Protein AF-A0A662PAS7-F1 (afdb_monomer_lite)

Structure (mmCIF, N/CA/C/O backbone):
data_AF-A0A662PAS7-F1
#
_entry.id   AF-A0A662PAS7-F1
#
loop_
_atom_site.group_PDB
_atom_site.id
_atom_site.type_symbol
_atom_site.label_atom_id
_atom_site.label_alt_id
_atom_site.label_comp_id
_atom_site.label_asym_id
_atom_site.label_entity_id
_atom_site.label_seq_id
_atom_site.pdbx_PDB_ins_code
_atom_site.Cartn_x
_atom_site.Cartn_y
_atom_site.Cartn_z
_atom_site.occupancy
_atom_site.B_iso_or_equiv
_atom_site.auth_seq_id
_atom_site.auth_comp_id
_atom_site.auth_asym_id
_atom_site.auth_atom_id
_atom_site.pdbx_PDB_model_num
ATOM 1 N N . HIS A 1 1 ? 16.150 19.849 4.012 1.00 88.44 1 HIS A N 1
ATOM 2 C CA . HIS A 1 1 ? 16.633 19.501 2.657 1.00 88.44 1 HIS A CA 1
ATOM 3 C C . HIS A 1 1 ? 15.475 19.059 1.751 1.00 88.44 1 HIS A C 1
ATOM 5 O O . HIS A 1 1 ? 15.337 17.872 1.488 1.00 88.44 1 HIS A O 1
ATOM 11 N N . LYS A 1 2 ? 14.617 19.984 1.286 1.00 97.12 2 LYS A N 1
ATOM 12 C CA . LYS A 1 2 ? 13.406 19.624 0.516 1.00 97.12 2 LYS A CA 1
ATOM 13 C C . LYS A 1 2 ? 13.729 18.932 -0.816 1.00 97.12 2 LYS A C 1
ATOM 15 O O . LYS A 1 2 ? 13.205 17.861 -1.078 1.00 97.12 2 LYS A O 1
ATOM 20 N N . GLU A 1 3 ? 14.655 19.491 -1.590 1.00 98.12 3 GLU A N 1
ATOM 21 C CA . GLU A 1 3 ? 15.032 18.948 -2.903 1.00 98.12 3 GLU A CA 1
ATOM 22 C C . GLU A 1 3 ? 15.580 17.511 -2.819 1.00 98.12 3 GLU A C 1
ATOM 24 O O . GLU A 1 3 ? 15.248 16.659 -3.638 1.00 98.12 3 GLU A O 1
ATOM 29 N N . LEU A 1 4 ? 16.392 17.211 -1.797 1.00 98.44 4 LEU A N 1
ATOM 30 C CA . LEU A 1 4 ? 16.905 15.853 -1.585 1.00 98.44 4 LEU A CA 1
ATOM 31 C C . LEU A 1 4 ? 15.795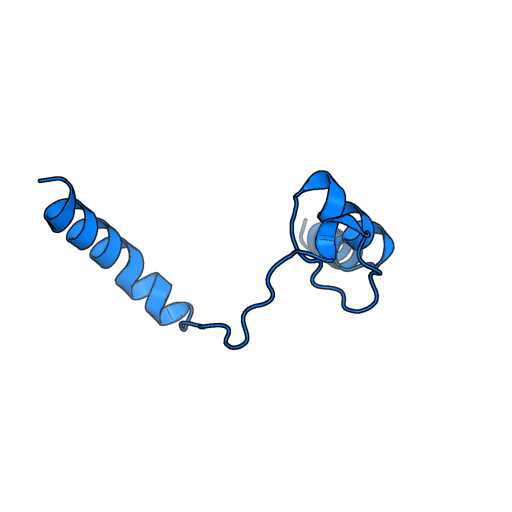 14.879 -1.180 1.00 98.44 4 LEU A C 1
ATOM 33 O O . LEU A 1 4 ? 15.800 13.742 -1.642 1.00 98.44 4 LEU A O 1
ATOM 37 N N . ALA A 1 5 ? 14.835 15.322 -0.362 1.00 98.50 5 ALA A N 1
ATOM 38 C CA . ALA A 1 5 ? 13.685 14.500 0.001 1.00 98.50 5 ALA A CA 1
ATOM 39 C C . ALA A 1 5 ? 12.828 14.166 -1.230 1.00 98.50 5 ALA A C 1
ATOM 41 O O . ALA A 1 5 ? 12.461 13.014 -1.421 1.00 98.50 5 ALA A O 1
ATOM 42 N N . GLU A 1 6 ? 12.571 15.139 -2.106 1.00 98.31 6 GLU A N 1
ATOM 43 C CA . GLU A 1 6 ? 11.832 14.915 -3.356 1.00 98.31 6 GLU A CA 1
ATOM 44 C C . GLU A 1 6 ? 12.574 13.952 -4.293 1.00 98.31 6 GLU A C 1
ATOM 46 O O . GLU A 1 6 ? 11.972 13.018 -4.821 1.00 98.31 6 GLU A O 1
ATOM 51 N N . LYS A 1 7 ? 13.895 14.117 -4.450 1.00 98.44 7 LYS A N 1
ATOM 52 C CA . LYS A 1 7 ? 14.733 13.190 -5.228 1.00 98.44 7 LYS A CA 1
ATOM 53 C C . LYS A 1 7 ? 14.672 11.766 -4.678 1.00 98.44 7 LYS A C 1
ATOM 55 O O . LYS A 1 7 ? 14.523 10.824 -5.452 1.00 98.44 7 LYS A O 1
ATOM 60 N N . PHE A 1 8 ? 14.744 11.615 -3.359 1.00 98.38 8 PHE A N 1
ATOM 61 C CA . PHE A 1 8 ? 14.644 10.314 -2.707 1.00 98.38 8 PHE A CA 1
ATOM 62 C C . PHE A 1 8 ? 13.261 9.679 -2.898 1.00 98.38 8 PHE A C 1
ATOM 64 O O . PHE A 1 8 ? 13.182 8.523 -3.302 1.00 98.38 8 PHE A O 1
ATOM 71 N N . MET A 1 9 ? 12.177 10.438 -2.704 1.00 98.00 9 MET A N 1
ATOM 72 C CA . MET A 1 9 ? 10.814 9.946 -2.937 1.00 98.00 9 MET A CA 1
ATOM 73 C C . MET A 1 9 ? 10.610 9.509 -4.390 1.00 98.00 9 MET A C 1
ATOM 75 O O . MET A 1 9 ? 10.045 8.448 -4.637 1.00 98.00 9 MET A O 1
ATOM 79 N N . ASN A 1 10 ? 11.119 10.278 -5.355 1.00 98.06 10 ASN A N 1
ATOM 80 C CA . ASN A 1 10 ? 11.055 9.905 -6.767 1.00 98.06 10 ASN A CA 1
ATOM 81 C C . ASN A 1 10 ? 11.838 8.617 -7.053 1.00 98.06 10 ASN A C 1
ATOM 83 O O . ASN A 1 10 ? 11.356 7.761 -7.791 1.00 98.06 10 ASN A O 1
ATOM 87 N N . TRP A 1 11 ? 13.013 8.449 -6.440 1.00 98.12 11 TRP A N 1
ATOM 88 C CA . TRP A 1 11 ? 13.789 7.214 -6.550 1.00 98.12 11 TRP A CA 1
ATOM 89 C C . TRP A 1 11 ? 13.056 6.010 -5.938 1.00 98.12 11 TRP A C 1
ATOM 91 O O . TRP A 1 11 ? 13.004 4.953 -6.565 1.00 98.12 11 TRP A O 1
ATOM 101 N N . MET A 1 12 ? 12.394 6.172 -4.787 1.00 97.75 12 MET A N 1
ATOM 102 C CA . MET A 1 12 ? 11.590 5.108 -4.173 1.00 97.75 12 MET A CA 1
ATOM 103 C C . MET A 1 12 ? 10.427 4.637 -5.055 1.00 97.75 12 MET A C 1
ATOM 105 O O . MET A 1 12 ? 9.951 3.521 -4.880 1.00 97.75 12 MET A O 1
ATOM 109 N N . LEU A 1 13 ? 9.940 5.460 -5.988 1.00 97.62 13 LEU A N 1
ATOM 110 C CA . LEU A 1 13 ? 8.852 5.096 -6.904 1.00 97.62 13 LEU A CA 1
ATOM 111 C C . LEU A 1 13 ? 9.341 4.385 -8.178 1.00 97.62 13 LEU A C 1
ATOM 113 O O . LEU A 1 13 ? 8.523 3.904 -8.970 1.00 97.62 13 LEU A O 1
ATOM 117 N N . THR A 1 14 ? 10.657 4.294 -8.387 1.00 98.12 14 THR A N 1
ATOM 118 C CA . THR A 1 14 ? 11.241 3.592 -9.537 1.00 98.12 14 THR A CA 1
ATOM 119 C C . THR A 1 14 ? 10.944 2.096 -9.497 1.00 98.12 14 THR A C 1
ATOM 121 O O . THR A 1 14 ? 10.716 1.512 -8.438 1.00 98.12 14 THR A O 1
ATOM 124 N N . GLU A 1 15 ? 10.959 1.456 -10.667 1.00 97.88 15 GLU A N 1
ATOM 125 C CA . GLU A 1 15 ? 10.791 0.002 -10.751 1.00 97.88 15 GLU A CA 1
ATOM 126 C C . GLU A 1 15 ? 11.925 -0.738 -10.028 1.00 97.88 15 GLU A C 1
ATOM 128 O O . GLU A 1 15 ? 11.670 -1.741 -9.369 1.00 97.88 15 GLU A O 1
ATOM 133 N N . GLU A 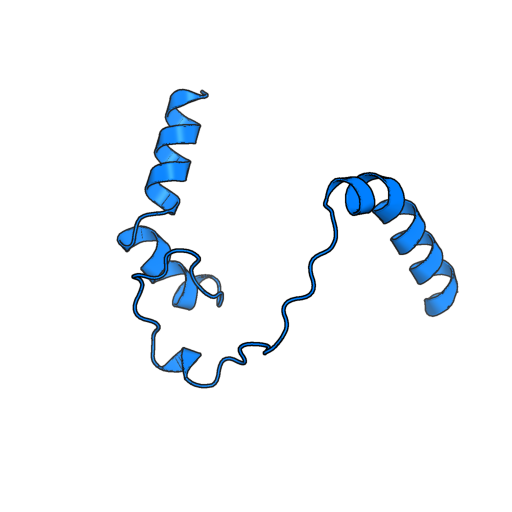1 16 ? 13.154 -0.222 -10.112 1.00 97.06 16 GLU A N 1
ATOM 134 C CA . GLU A 1 16 ? 14.334 -0.790 -9.454 1.00 97.06 16 GLU A CA 1
ATOM 135 C C . GLU A 1 16 ? 14.137 -0.887 -7.940 1.00 97.06 16 GLU A C 1
ATOM 137 O O . GLU A 1 16 ? 14.235 -1.974 -7.381 1.00 97.06 16 GLU A O 1
ATOM 142 N N . PHE A 1 17 ? 13.766 0.215 -7.283 1.00 97.50 17 PHE A N 1
ATOM 143 C CA . PHE A 1 17 ? 13.523 0.196 -5.842 1.00 97.50 17 PHE A CA 1
ATOM 144 C C . PHE A 1 17 ? 12.315 -0.674 -5.474 1.00 97.50 17 PHE A C 1
ATOM 146 O O . PHE A 1 17 ? 12.355 -1.471 -4.537 1.00 97.50 17 PHE A O 1
ATOM 153 N N . GLN A 1 18 ? 11.217 -0.531 -6.217 1.00 98.31 18 GLN A N 1
ATOM 154 C CA . GLN A 1 18 ? 9.962 -1.208 -5.901 1.00 98.31 18 GLN A CA 1
ATOM 155 C C . GLN A 1 18 ? 10.041 -2.732 -6.103 1.00 98.31 18 GLN A C 1
ATOM 157 O O . GLN A 1 18 ? 9.283 -3.457 -5.460 1.00 98.31 18 GLN A O 1
ATOM 162 N N . ARG A 1 19 ? 10.966 -3.239 -6.932 1.00 97.38 19 ARG A N 1
ATOM 163 C CA . ARG A 1 19 ? 11.230 -4.683 -7.097 1.00 97.38 19 ARG A CA 1
ATOM 164 C C . ARG A 1 19 ? 11.735 -5.366 -5.827 1.00 97.38 19 ARG A C 1
ATOM 166 O O . ARG A 1 19 ? 11.483 -6.556 -5.661 1.00 97.38 19 ARG A O 1
ATOM 173 N N . GLU A 1 20 ? 12.368 -4.626 -4.922 1.00 97.25 20 GLU A N 1
ATOM 174 C CA . GLU A 1 20 ? 12.896 -5.170 -3.666 1.00 97.25 20 GLU A CA 1
ATOM 175 C C . GLU A 1 20 ? 11.831 -5.268 -2.558 1.00 97.25 20 GLU A C 1
ATOM 177 O O . GLU A 1 20 ? 11.956 -6.070 -1.627 1.00 97.25 20 GLU A O 1
ATOM 182 N N . ILE A 1 21 ? 10.745 -4.490 -2.649 1.00 97.25 21 ILE A N 1
ATOM 183 C CA . ILE A 1 21 ? 9.687 -4.427 -1.623 1.00 97.25 21 ILE A CA 1
ATOM 184 C C . ILE A 1 21 ? 9.021 -5.791 -1.360 1.00 97.25 21 ILE A C 1
ATOM 186 O O . ILE A 1 21 ? 8.905 -6.161 -0.186 1.00 97.25 21 ILE A O 1
ATOM 190 N N . PRO A 1 22 ? 8.622 -6.582 -2.381 1.00 96.69 22 PRO A N 1
ATOM 191 C CA . PRO A 1 22 ? 7.992 -7.885 -2.165 1.00 96.69 22 PRO A CA 1
ATOM 192 C C . PRO A 1 22 ? 8.821 -8.850 -1.315 1.00 96.69 22 PRO A C 1
ATOM 194 O O . PRO A 1 22 ? 8.259 -9.624 -0.545 1.00 96.69 22 PRO A O 1
ATOM 197 N N . LEU A 1 23 ? 10.149 -8.814 -1.451 1.00 94.50 23 LEU A N 1
ATOM 198 C CA . LEU A 1 23 ? 11.044 -9.796 -0.836 1.00 94.50 23 LEU A CA 1
ATOM 199 C C . LEU A 1 23 ? 11.654 -9.322 0.485 1.00 94.50 23 LEU A C 1
ATOM 201 O O . LEU A 1 23 ? 12.053 -10.155 1.293 1.00 94.50 23 LEU A O 1
ATOM 205 N N . THR A 1 24 ? 11.711 -8.009 0.715 1.00 95.94 24 THR A N 1
ATOM 206 C CA . THR A 1 24 ? 12.328 -7.433 1.922 1.00 95.94 24 THR A CA 1
ATOM 207 C C . THR A 1 24 ? 11.317 -6.899 2.932 1.00 95.94 24 THR A C 1
ATOM 209 O O . THR A 1 24 ? 11.636 -6.833 4.114 1.00 95.94 24 THR A O 1
ATOM 212 N N . GLN A 1 25 ? 10.119 -6.509 2.482 1.00 95.19 25 GLN A N 1
ATOM 213 C CA . GLN A 1 25 ? 9.048 -5.958 3.324 1.00 95.19 25 GLN A CA 1
ATOM 214 C C . GLN A 1 25 ? 7.759 -6.787 3.270 1.00 95.19 25 GLN A C 1
ATOM 216 O O . GLN A 1 25 ? 6.835 -6.515 4.031 1.00 95.19 25 GLN A O 1
ATOM 221 N N . TRP A 1 26 ? 7.684 -7.795 2.390 1.00 94.06 26 TRP A N 1
ATOM 222 C CA . TRP A 1 26 ? 6.511 -8.665 2.221 1.00 94.06 26 TRP A CA 1
ATOM 223 C C . TRP A 1 26 ? 5.223 -7.898 1.875 1.00 94.06 26 TRP A C 1
ATOM 225 O O . TRP A 1 26 ? 4.128 -8.260 2.302 1.00 94.06 26 TRP A O 1
ATOM 235 N N . MET A 1 27 ? 5.347 -6.832 1.078 1.00 94.25 27 MET A N 1
ATOM 236 C CA . MET A 1 27 ? 4.232 -5.990 0.631 1.00 94.25 27 MET A CA 1
ATOM 237 C C . MET A 1 27 ? 4.104 -5.978 -0.895 1.00 94.25 27 MET A C 1
ATOM 239 O O . MET A 1 27 ? 5.068 -6.223 -1.619 1.00 94.25 27 MET A O 1
ATOM 243 N N . PHE A 1 28 ? 2.913 -5.637 -1.396 1.00 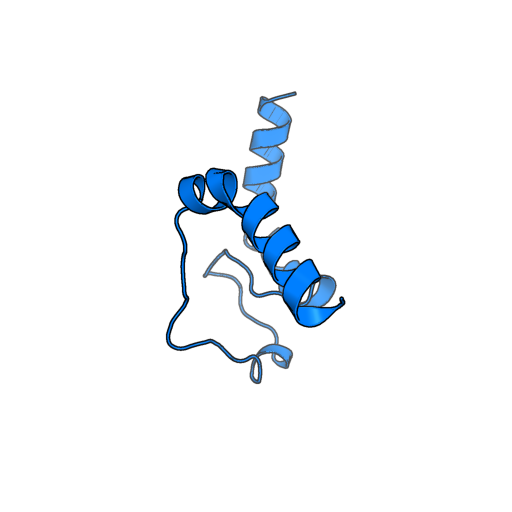95.19 28 PHE A N 1
ATOM 244 C CA . PHE A 1 28 ? 2.742 -5.318 -2.813 1.00 95.19 28 PHE A CA 1
ATOM 245 C C . PHE A 1 28 ? 3.423 -3.976 -3.143 1.00 95.19 28 PHE A C 1
ATOM 247 O O . PHE A 1 28 ? 3.257 -3.014 -2.388 1.00 95.19 28 PHE A O 1
ATOM 254 N N . PRO A 1 29 ? 4.151 -3.877 -4.269 1.00 96.50 29 PRO A N 1
ATOM 255 C CA . PRO A 1 29 ? 4.711 -2.621 -4.738 1.00 96.50 29 PRO A CA 1
ATOM 256 C C . PRO A 1 29 ? 3.592 -1.717 -5.262 1.00 96.50 29 PRO A C 1
ATOM 258 O O . PRO A 1 29 ? 2.592 -2.192 -5.804 1.00 96.50 29 PRO A O 1
ATOM 261 N N . VAL A 1 30 ? 3.772 -0.403 -5.138 1.00 95.94 30 VAL A N 1
ATOM 262 C CA . VAL A 1 30 ? 2.810 0.574 -5.676 1.00 95.94 30 VAL A CA 1
ATOM 263 C C . VAL A 1 30 ? 3.026 0.819 -7.170 1.00 95.94 30 VAL A C 1
ATOM 265 O O . VAL A 1 30 ? 2.095 1.192 -7.881 1.00 95.94 30 VAL A O 1
ATOM 268 N N . ASN A 1 31 ? 4.248 0.599 -7.667 1.00 97.25 31 ASN A N 1
ATOM 269 C CA . ASN A 1 31 ? 4.552 0.733 -9.086 1.00 97.25 31 ASN A CA 1
ATOM 270 C C . ASN A 1 31 ? 4.010 -0.489 -9.861 1.00 97.25 31 ASN A C 1
ATOM 272 O O . ASN A 1 31 ? 4.497 -1.603 -9.650 1.00 97.25 31 ASN A O 1
ATOM 276 N N . PRO A 1 32 ? 3.045 -0.303 -10.784 1.00 94.25 32 PRO A N 1
ATOM 277 C CA . PRO A 1 32 ? 2.370 -1.407 -11.469 1.00 94.25 32 PRO A CA 1
ATOM 278 C C . PRO A 1 32 ? 3.260 -2.158 -12.469 1.00 94.25 32 PRO A C 1
ATOM 280 O O . PRO A 1 32 ? 2.886 -3.240 -12.916 1.00 94.25 32 PRO A O 1
ATOM 283 N N . ASN A 1 33 ? 4.425 -1.610 -12.827 1.00 96.19 33 ASN A N 1
ATOM 284 C CA . ASN A 1 33 ? 5.354 -2.245 -13.765 1.00 96.19 33 ASN A CA 1
ATOM 285 C C . ASN A 1 33 ? 6.229 -3.321 -13.102 1.00 96.19 33 ASN A C 1
ATOM 287 O O . ASN A 1 33 ? 6.884 -4.102 -13.795 1.00 96.19 33 ASN A O 1
ATOM 291 N N . VAL A 1 34 ? 6.243 -3.392 -11.767 1.00 97.25 34 VAL A N 1
ATOM 292 C CA . VAL A 1 34 ? 7.020 -4.393 -11.035 1.00 97.25 34 VAL A CA 1
ATOM 293 C C . VAL A 1 34 ? 6.408 -5.776 -11.221 1.00 97.25 34 VAL A C 1
ATOM 295 O O . VAL A 1 34 ? 5.268 -6.039 -10.836 1.00 97.25 34 VAL A O 1
ATOM 298 N N . LYS A 1 35 ? 7.203 -6.699 -11.766 1.00 95.62 35 LYS A N 1
ATOM 299 C CA . LYS A 1 35 ? 6.845 -8.119 -11.814 1.00 95.62 35 LYS A CA 1
ATOM 300 C C . LYS A 1 35 ? 6.958 -8.723 -10.418 1.00 95.62 35 LYS A C 1
ATOM 302 O O . LYS A 1 35 ? 8.018 -8.648 -9.801 1.00 95.62 35 LYS A O 1
ATOM 307 N N . LEU A 1 36 ? 5.875 -9.331 -9.945 1.00 95.50 36 LEU A N 1
ATOM 308 C CA . LEU A 1 36 ? 5.847 -9.984 -8.641 1.00 95.50 36 LEU A CA 1
ATOM 309 C C . LEU A 1 36 ? 6.608 -11.320 -8.675 1.00 95.50 36 LEU A C 1
ATOM 311 O O . LEU A 1 36 ? 6.554 -12.025 -9.687 1.00 95.50 36 LEU A O 1
ATOM 315 N N . PRO A 1 37 ? 7.309 -11.682 -7.587 1.00 95.69 37 PRO A N 1
ATOM 316 C CA . PRO A 1 37 ? 7.909 -13.0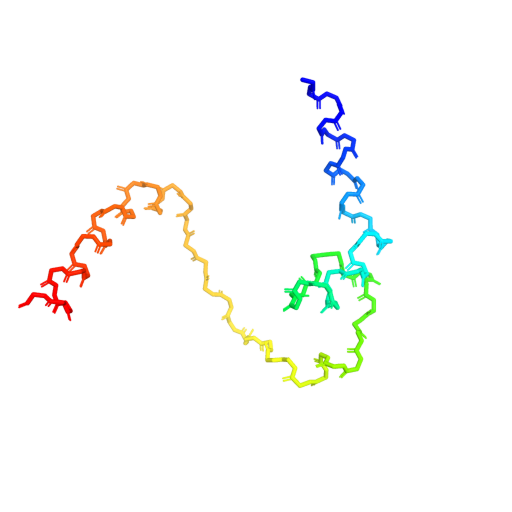03 -7.447 1.00 95.69 37 PRO A CA 1
ATOM 317 C C . PRO A 1 37 ? 6.829 -14.074 -7.227 1.00 95.69 37 PRO A C 1
ATOM 319 O O . PRO A 1 37 ? 5.752 -13.777 -6.714 1.00 95.69 37 PRO A O 1
ATOM 322 N N . ALA A 1 38 ? 7.148 -15.336 -7.532 1.00 95.75 38 ALA A N 1
ATOM 323 C CA . ALA A 1 38 ? 6.214 -16.468 -7.415 1.00 95.75 38 ALA A CA 1
ATOM 324 C C . ALA A 1 38 ? 5.637 -16.667 -5.997 1.00 95.75 38 ALA A C 1
ATOM 326 O O . ALA A 1 38 ? 4.556 -17.219 -5.823 1.00 95.75 38 ALA A O 1
ATOM 327 N N . SER A 1 39 ? 6.317 -16.176 -4.953 1.00 93.44 39 SER A N 1
ATOM 328 C CA . SER A 1 39 ? 5.785 -16.190 -3.583 1.00 93.44 39 SER A CA 1
ATOM 329 C C . SER A 1 39 ? 4.474 -15.405 -3.427 1.00 93.44 39 SER A C 1
ATOM 331 O O . SER A 1 39 ? 3.730 -15.653 -2.482 1.00 93.44 39 SER A O 1
ATOM 333 N N . PHE A 1 40 ? 4.166 -14.491 -4.352 1.00 95.12 40 PHE A N 1
ATOM 334 C CA . PHE A 1 40 ? 2.932 -13.707 -4.361 1.00 95.12 40 PHE A CA 1
ATOM 335 C C . PHE A 1 40 ? 1.794 -14.359 -5.160 1.00 95.12 40 PHE A C 1
ATOM 337 O O . PHE A 1 40 ? 0.692 -13.813 -5.160 1.00 95.12 40 PHE A O 1
ATOM 344 N N . ASP A 1 41 ? 2.003 -15.529 -5.773 1.00 94.44 41 ASP A N 1
ATOM 345 C CA . ASP A 1 41 ? 0.947 -16.257 -6.500 1.00 94.44 41 ASP A CA 1
ATOM 346 C C . ASP A 1 41 ? -0.225 -16.650 -5.581 1.00 94.44 41 ASP A C 1
ATOM 348 O O . ASP A 1 41 ? -1.364 -16.778 -6.025 1.00 94.44 41 ASP A O 1
ATOM 352 N N . TYR A 1 42 ? 0.045 -16.778 -4.279 1.00 92.19 42 TYR A N 1
ATOM 353 C CA . TYR A 1 42 ? -0.940 -17.086 -3.238 1.00 92.19 42 TYR A CA 1
ATOM 354 C C . TYR A 1 42 ? -1.351 -15.860 -2.411 1.00 92.19 42 TYR A C 1
ATOM 356 O O . TYR A 1 42 ? -2.161 -15.979 -1.491 1.00 92.19 42 TYR A O 1
ATOM 364 N N . ALA A 1 43 ? -0.781 -14.683 -2.692 1.00 92.88 43 ALA A N 1
ATOM 365 C CA . ALA A 1 43 ? -1.087 -13.476 -1.940 1.00 92.88 43 ALA A CA 1
ATOM 366 C C . ALA A 1 43 ? -2.506 -12.999 -2.276 1.00 92.88 43 ALA A C 1
ATOM 368 O O . ALA A 1 43 ? -2.828 -12.684 -3.424 1.00 92.88 43 ALA A O 1
ATOM 369 N N . VAL A 1 44 ? -3.361 -12.925 -1.254 1.00 90.81 44 VAL A N 1
ATOM 370 C CA . VAL A 1 44 ? -4.762 -12.527 -1.416 1.00 90.81 44 VAL A CA 1
ATOM 371 C C . VAL A 1 44 ? -4.838 -11.060 -1.828 1.00 90.81 44 VAL A C 1
ATOM 373 O O . VAL A 1 44 ? -4.366 -10.173 -1.115 1.00 90.81 44 VAL A O 1
ATOM 376 N N . LYS A 1 45 ? -5.485 -10.802 -2.966 1.00 88.75 45 LYS A N 1
ATOM 377 C CA . LYS A 1 45 ? -5.895 -9.457 -3.373 1.00 88.75 45 LYS A CA 1
ATOM 378 C C . LYS A 1 45 ? -7.383 -9.304 -3.072 1.00 88.75 45 LYS A C 1
ATOM 380 O O . LYS A 1 45 ? -8.175 -10.041 -3.652 1.00 88.75 45 LYS A O 1
ATOM 385 N N . PRO A 1 46 ? -7.776 -8.408 -2.155 1.00 89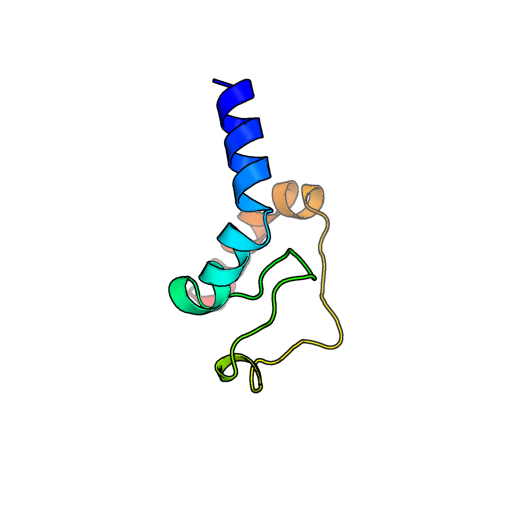.69 46 PRO A N 1
ATOM 386 C CA . PRO A 1 46 ? -9.181 -8.227 -1.830 1.00 89.69 46 PRO A CA 1
ATOM 387 C C . PRO A 1 46 ? -9.934 -7.626 -3.022 1.00 89.69 46 PRO A C 1
ATOM 389 O O . PRO A 1 46 ? -9.474 -6.649 -3.612 1.00 89.69 46 PRO A O 1
ATOM 392 N N . ASP A 1 47 ? -11.126 -8.150 -3.316 1.00 92.25 47 ASP A N 1
ATOM 393 C CA . ASP A 1 47 ? -12.000 -7.625 -4.381 1.00 92.25 47 ASP A CA 1
ATOM 394 C C . ASP A 1 47 ? -12.453 -6.184 -4.109 1.00 92.25 47 ASP A C 1
ATOM 396 O O . ASP A 1 47 ? -12.745 -5.413 -5.023 1.00 92.25 47 ASP A O 1
ATOM 400 N N . LYS A 1 48 ? -12.520 -5.811 -2.826 1.00 92.44 48 LYS A N 1
ATOM 401 C CA . LYS A 1 48 ? -12.926 -4.485 -2.373 1.00 92.44 48 LYS A CA 1
ATOM 402 C C . LYS A 1 48 ? -11.931 -3.937 -1.363 1.00 92.44 48 LYS A C 1
ATOM 404 O O . LYS A 1 48 ? -11.819 -4.441 -0.248 1.00 92.44 48 LYS A O 1
ATOM 409 N N . ILE A 1 49 ? -11.278 -2.842 -1.733 1.00 90.19 49 ILE A N 1
ATOM 410 C CA . ILE A 1 49 ? -10.457 -2.051 -0.818 1.00 90.19 49 ILE A CA 1
ATOM 411 C C . ILE A 1 49 ? -11.370 -1.041 -0.125 1.00 90.19 49 ILE A C 1
ATOM 413 O O . ILE A 1 49 ? -12.036 -0.234 -0.776 1.00 90.19 49 ILE A O 1
ATOM 417 N N . LEU A 1 50 ? -11.427 -1.102 1.203 1.00 93.31 50 LEU A N 1
ATOM 418 C CA . LEU A 1 50 ? -12.129 -0.103 1.999 1.00 93.31 50 LEU A CA 1
ATOM 419 C C . LEU A 1 50 ? -11.196 1.081 2.233 1.00 93.31 50 LEU A C 1
ATOM 421 O O . LEU A 1 50 ? -10.083 0.916 2.725 1.00 93.31 50 LEU A O 1
ATOM 425 N N . TYR A 1 51 ? -11.668 2.271 1.887 1.00 92.12 51 TYR A N 1
ATOM 426 C CA . TYR A 1 51 ? -10.960 3.519 2.125 1.00 92.12 51 TYR A CA 1
ATOM 427 C C . TYR A 1 51 ? -11.792 4.401 3.049 1.00 92.12 51 TYR A C 1
ATOM 429 O O . TYR A 1 51 ? -13.014 4.489 2.906 1.00 92.12 51 TYR A O 1
ATOM 437 N N . LEU A 1 52 ? -11.123 5.060 3.989 1.00 94.31 52 LEU A N 1
ATOM 438 C CA . LEU A 1 52 ? -11.720 6.054 4.863 1.00 94.31 52 LEU A CA 1
ATOM 439 C C . LEU A 1 52 ? -10.969 7.367 4.677 1.00 94.31 52 LEU A C 1
ATOM 441 O O . LEU A 1 52 ? -9.742 7.381 4.611 1.00 94.31 52 LEU A O 1
ATOM 445 N N . ASP A 1 53 ? -11.722 8.459 4.588 1.00 96.56 53 ASP A N 1
ATOM 446 C CA . ASP A 1 53 ? -11.160 9.795 4.434 1.00 96.56 53 ASP A CA 1
ATOM 447 C C . ASP A 1 53 ? -10.156 10.120 5.556 1.00 96.56 53 ASP A C 1
ATOM 449 O O . ASP A 1 53 ? -10.430 9.913 6.743 1.00 96.56 53 ASP A O 1
ATOM 453 N N . SER A 1 54 ? -8.984 10.632 5.178 1.00 96.06 54 SER A N 1
ATOM 454 C CA . SER A 1 54 ? -7.870 10.864 6.103 1.00 96.06 54 SER A CA 1
ATOM 455 C C . SER A 1 54 ? -8.151 11.967 7.122 1.00 96.06 54 SER A C 1
ATOM 457 O O . SER A 1 54 ? -7.677 11.879 8.260 1.00 96.06 54 SER A O 1
ATOM 459 N N . LYS A 1 55 ? -8.957 12.974 6.766 1.00 97.25 55 LYS A N 1
ATOM 460 C CA . LYS A 1 55 ? -9.385 14.015 7.704 1.00 97.25 55 LYS A CA 1
ATOM 461 C C . LYS A 1 55 ? -10.307 13.408 8.753 1.00 97.25 55 LYS A C 1
ATOM 463 O O . LYS A 1 55 ? -10.083 13.608 9.944 1.00 97.25 55 LYS A O 1
ATOM 468 N N . LYS A 1 56 ? -11.258 12.570 8.333 1.00 97.38 56 LYS A N 1
ATOM 469 C CA . LYS A 1 56 ? -12.115 11.828 9.265 1.00 97.38 56 LYS A CA 1
ATOM 470 C C . LYS A 1 56 ? -11.306 10.906 10.181 1.00 97.38 56 LYS A C 1
ATOM 472 O O . LYS A 1 56 ? -11.634 10.817 11.360 1.00 97.38 56 LYS A O 1
ATOM 477 N N . ILE A 1 57 ? -10.261 10.240 9.686 1.00 97.06 57 ILE A N 1
ATOM 478 C CA . ILE A 1 57 ? -9.359 9.452 10.545 1.00 97.06 57 ILE A CA 1
ATOM 479 C C . ILE A 1 57 ? -8.698 10.368 11.577 1.00 97.06 57 ILE A C 1
ATOM 481 O O . ILE A 1 57 ? -8.852 10.138 12.771 1.00 97.06 57 ILE A O 1
ATOM 485 N N . THR A 1 58 ? -8.030 11.431 11.128 1.00 97.44 58 THR A N 1
ATOM 486 C CA . THR A 1 58 ? -7.303 12.371 12.000 1.00 97.44 58 THR A CA 1
ATOM 487 C C . THR A 1 58 ? -8.190 12.945 13.107 1.00 97.44 58 THR A C 1
ATOM 489 O O . THR A 1 58 ? -7.778 13.011 14.257 1.00 97.44 58 THR A O 1
ATOM 492 N N . GLU A 1 59 ? -9.428 13.321 12.783 1.00 98.19 59 GLU A N 1
ATOM 493 C CA . GLU A 1 59 ? -10.365 13.922 13.740 1.00 98.19 59 GLU A CA 1
ATOM 494 C C . GLU A 1 59 ? -10.911 12.937 14.788 1.00 98.19 59 GLU A C 1
ATOM 496 O O . GLU A 1 59 ? -11.464 13.370 15.799 1.00 98.19 59 GLU A O 1
ATOM 501 N N . ASN A 1 60 ? -10.833 11.622 14.550 1.00 98.12 60 ASN A N 1
ATOM 502 C CA . ASN A 1 60 ? -11.576 10.643 15.347 1.00 98.12 60 ASN A CA 1
ATOM 503 C C . ASN A 1 60 ? -10.743 9.462 15.876 1.00 98.12 60 ASN A C 1
ATOM 505 O O . ASN A 1 60 ? -11.231 8.764 16.767 1.00 98.12 60 ASN A O 1
ATOM 509 N N . LEU A 1 61 ? -9.529 9.230 15.361 1.00 97.62 61 LEU A N 1
ATOM 510 C CA . LEU A 1 61 ? -8.723 8.037 15.644 1.00 97.62 61 LEU A CA 1
ATOM 511 C C . LEU A 1 61 ? -8.485 7.827 17.143 1.00 97.62 61 LEU A C 1
ATOM 513 O O . LEU A 1 61 ? -8.751 6.737 17.646 1.00 97.62 61 LEU A O 1
ATOM 517 N N . ASP A 1 62 ? -8.082 8.875 17.861 1.00 98.00 62 ASP A N 1
ATOM 518 C CA . ASP A 1 62 ? -7.792 8.789 19.298 1.00 98.00 62 ASP A CA 1
ATOM 519 C C . ASP A 1 62 ? -9.024 8.363 20.103 1.00 98.00 62 ASP A C 1
ATOM 521 O O . ASP A 1 62 ? -8.951 7.487 20.967 1.00 98.00 62 ASP A O 1
ATOM 525 N N . ARG A 1 63 ? -10.194 8.928 19.773 1.00 98.25 63 ARG A N 1
ATOM 526 C CA . ARG A 1 63 ? -11.458 8.559 20.419 1.00 98.25 63 ARG A CA 1
ATOM 527 C C . ARG A 1 63 ? -11.842 7.115 20.105 1.00 98.25 63 ARG A C 1
ATOM 529 O O . ARG A 1 63 ? -12.312 6.412 20.990 1.00 98.25 63 ARG A O 1
ATOM 536 N N . TRP A 1 64 ? -11.668 6.665 18.863 1.00 97.62 64 TRP A N 1
ATOM 537 C CA . TRP A 1 64 ? -11.989 5.287 18.483 1.00 97.62 64 TRP A CA 1
ATOM 538 C C . TRP A 1 64 ? -11.099 4.267 19.191 1.00 97.62 64 TRP A C 1
ATOM 540 O O . TRP A 1 64 ? -11.625 3.275 19.689 1.00 97.62 64 TRP A O 1
ATOM 550 N N . ILE A 1 65 ? -9.788 4.520 19.273 1.00 97.31 65 ILE A N 1
ATOM 551 C CA . ILE A 1 65 ? -8.843 3.639 19.973 1.00 97.31 65 ILE A CA 1
ATOM 552 C C . ILE A 1 65 ? -9.196 3.560 21.460 1.00 97.31 65 ILE A C 1
ATOM 554 O O . ILE A 1 65 ? -9.283 2.458 21.999 1.00 97.31 65 ILE A O 1
ATOM 558 N N . LYS A 1 66 ? -9.463 4.707 22.102 1.00 97.69 66 LYS A N 1
ATOM 559 C CA . LYS A 1 66 ? -9.872 4.751 23.511 1.00 97.69 66 LYS A CA 1
ATOM 560 C C . LYS A 1 66 ? -11.144 3.937 23.756 1.00 97.69 66 LYS A C 1
ATOM 562 O O . LYS A 1 66 ? -11.136 3.041 24.590 1.00 97.69 66 LYS A O 1
ATOM 567 N N . ASN A 1 67 ? -12.202 4.204 22.991 1.00 97.81 67 ASN A N 1
ATOM 568 C CA . ASN A 1 67 ? -13.477 3.507 23.154 1.00 97.81 67 ASN A CA 1
ATOM 569 C C . ASN A 1 67 ? -13.341 1.995 22.917 1.00 97.81 67 ASN A C 1
ATOM 571 O O . ASN A 1 67 ? -13.997 1.205 23.583 1.00 97.81 67 ASN A O 1
ATOM 575 N N . TRP A 1 68 ? -12.519 1.581 21.947 1.00 97.81 68 TRP A N 1
ATOM 576 C CA . TRP A 1 68 ? -12.281 0.162 21.693 1.00 97.81 68 TRP A CA 1
ATOM 577 C C . TRP A 1 68 ? -11.561 -0.511 22.868 1.00 97.81 68 TRP A C 1
ATOM 579 O O . TRP A 1 68 ? -11.952 -1.608 23.258 1.00 97.81 68 TRP A O 1
ATOM 589 N N . ALA A 1 69 ? -10.551 0.147 23.447 1.00 97.31 69 ALA A 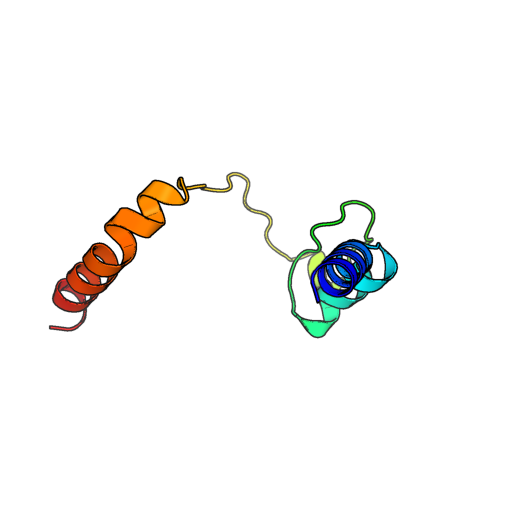N 1
ATOM 590 C CA . ALA A 1 69 ? -9.818 -0.379 24.596 1.00 97.31 69 ALA A CA 1
ATOM 591 C C . ALA A 1 69 ? -10.727 -0.537 25.826 1.00 97.31 69 ALA A C 1
ATOM 593 O O . ALA A 1 69 ? -10.750 -1.615 26.411 1.00 97.31 69 ALA A O 1
ATOM 594 N N . GLU A 1 70 ? -11.532 0.483 26.145 1.00 97.44 70 GLU A N 1
ATOM 595 C CA . GLU A 1 70 ? -12.513 0.439 27.245 1.00 97.44 70 GLU A CA 1
ATOM 596 C C . GLU A 1 70 ? -13.544 -0.689 27.072 1.00 97.44 70 GLU A C 1
ATOM 598 O O . GLU A 1 70 ? -14.009 -1.252 28.050 1.00 97.44 70 GLU A O 1
ATOM 603 N N . LEU A 1 71 ? -13.920 -1.041 25.837 1.00 97.25 71 LEU A N 1
ATOM 604 C CA . LEU A 1 71 ? -14.916 -2.092 25.584 1.00 97.25 71 LEU A CA 1
ATOM 605 C C . LEU A 1 71 ? -14.345 -3.515 25.576 1.00 97.25 71 LEU A C 1
ATOM 607 O O . LEU A 1 71 ? -15.091 -4.466 25.805 1.00 97.25 71 LEU A O 1
ATOM 611 N N . MET A 1 72 ? -13.079 -3.679 25.188 1.00 95.81 72 MET A N 1
ATOM 612 C CA . MET A 1 72 ? -12.491 -4.997 24.910 1.00 95.81 72 MET A CA 1
ATOM 613 C C . MET A 1 72 ? -11.511 -5.472 25.981 1.00 95.81 72 MET A C 1
ATOM 615 O O . MET A 1 72 ? -11.195 -6.661 26.012 1.00 95.81 72 MET A O 1
ATOM 619 N N . ILE A 1 73 ? -10.974 -4.556 26.788 1.00 93.19 73 ILE A N 1
ATOM 620 C CA . ILE A 1 73 ? -9.903 -4.840 27.751 1.00 93.19 73 ILE A CA 1
ATOM 621 C C . ILE A 1 73 ? -10.385 -4.662 29.194 1.00 93.19 73 ILE A C 1
ATOM 623 O O . ILE A 1 73 ? -9.958 -5.431 30.056 1.00 93.19 73 ILE A O 1
ATOM 627 N N . GLU A 1 74 ? -11.236 -3.668 29.451 1.00 66.94 74 GLU A N 1
ATOM 628 C CA . GLU A 1 74 ? -11.828 -3.397 30.771 1.00 66.94 74 GLU A CA 1
ATOM 629 C C . GLU A 1 74 ? -13.133 -4.182 30.978 1.00 66.94 74 GLU A C 1
ATOM 631 O O . GLU A 1 74 ? -13.342 -4.653 32.122 1.00 66.94 74 GLU A O 1
#

Foldseek 3Di:
DVVVVVVVVVVCLDLVNQLCCCPPVVDHGPNPVHDHDPVCVPPDDDPDDDDDDPVVCVVCVVVVVVVVCVVPPD

Sequence (74 aa):
HKELAEKFMNWMLTEEFQREIPLTQWMFPVNPNVKLPASFDYAVKPDKILYLDSKKITENLDRWIKNWAELMIE

pLDDT: mean 95.57, std 4.15, range [66.94, 98.5]

Radius of gyration: 18.09 Å; chains: 1; bounding box: 32×37×44 Å

Secondary structure (DSSP, 8-state):
-HHHHHHHHHHHTSHHHHHHHHHHT----SSTTPPPPGGGTT----SS-----HHHHHHHHHHHHHHHHHHHT-